Protein AF-A0A519Z9N2-F1 (afdb_monomer_lite)

pLDDT: mean 87.58, std 9.57, range [45.88, 95.31]

Secondary structure (DSSP, 8-state):
-GGGT---EEE-GGG-TT--HHHHHHHHHTT-EEEEEGGGGGTTT-HHHHHHHHHHHHTT---EEE---SSHHHHHHHHHHTT-HHHHHHHHSSSPPS-TT--

Radius of gyration: 13.43 Å; chains: 1; bounding box: 38×31×32 Å

Structure (mmCIF, N/CA/C/O backbone):
data_AF-A0A519Z9N2-F1
#
_entry.id   AF-A0A519Z9N2-F1
#
loop_
_atom_site.group_PDB
_atom_site.id
_atom_site.type_symbol
_atom_site.label_atom_id
_atom_site.label_alt_id
_atom_site.label_comp_id
_atom_site.label_asym_id
_atom_site.label_entity_id
_atom_site.label_seq_id
_atom_site.pdbx_PDB_ins_code
_atom_site.Cartn_x
_atom_site.Cartn_y
_atom_site.Cartn_z
_atom_site.occupancy
_atom_site.B_iso_or_equiv
_atom_site.auth_seq_id
_atom_site.auth_comp_id
_atom_site.auth_asym_id
_atom_site.auth_atom_id
_atom_site.pdbx_PDB_model_num
ATOM 1 N N . MET A 1 1 ? -22.320 -0.947 7.531 1.00 47.50 1 MET A N 1
ATOM 2 C CA . MET A 1 1 ? -21.332 -1.825 6.836 1.00 47.50 1 MET A CA 1
ATOM 3 C C . MET A 1 1 ? -20.789 -2.888 7.788 1.00 47.50 1 MET A C 1
ATOM 5 O O . MET A 1 1 ? -20.741 -4.044 7.397 1.00 47.50 1 MET A O 1
ATOM 9 N N . ILE A 1 2 ? -20.502 -2.526 9.047 1.00 55.00 2 ILE A N 1
ATOM 10 C CA . ILE A 1 2 ? -20.226 -3.480 10.139 1.00 55.00 2 ILE A CA 1
ATOM 11 C C . ILE A 1 2 ? -21.483 -4.294 10.530 1.00 55.00 2 ILE A C 1
ATOM 13 O O . ILE A 1 2 ? -21.357 -5.433 10.964 1.00 55.00 2 ILE A O 1
ATOM 17 N N . ASP A 1 3 ? -22.694 -3.773 10.292 1.00 61.44 3 ASP A N 1
ATOM 18 C CA . ASP A 1 3 ? -23.965 -4.398 10.722 1.00 61.44 3 ASP A CA 1
ATOM 19 C C . ASP A 1 3 ? -24.271 -5.775 10.110 1.00 61.44 3 ASP A C 1
ATOM 21 O O . ASP A 1 3 ? -25.080 -6.521 10.649 1.00 61.44 3 ASP A O 1
ATOM 25 N N . TYR A 1 4 ? -23.614 -6.132 9.003 1.00 75.81 4 TYR A N 1
ATOM 26 C CA . TYR A 1 4 ? -23.752 -7.448 8.365 1.00 75.81 4 TYR A CA 1
ATOM 27 C C . TYR A 1 4 ? -22.588 -8.402 8.697 1.00 75.81 4 TYR A C 1
ATOM 29 O O . TYR A 1 4 ? -22.511 -9.491 8.137 1.00 75.81 4 TYR A O 1
ATOM 37 N N . GLY A 1 5 ? -21.654 -7.999 9.569 1.00 82.56 5 GLY A N 1
ATOM 38 C CA . GLY A 1 5 ? -20.483 -8.801 9.948 1.00 82.56 5 GLY A CA 1
ATOM 39 C C . GLY A 1 5 ? -19.370 -8.865 8.894 1.00 82.56 5 GLY A C 1
ATOM 40 O O . GLY A 1 5 ? -18.381 -9.569 9.091 1.00 82.56 5 GLY A O 1
ATOM 41 N N . TYR A 1 6 ? -19.492 -8.131 7.783 1.00 82.50 6 TYR A N 1
ATOM 42 C CA . TYR A 1 6 ? -18.445 -8.057 6.765 1.00 82.50 6 TYR A CA 1
ATOM 43 C C . TYR A 1 6 ? -17.353 -7.066 7.160 1.00 82.50 6 TYR A C 1
ATOM 45 O O . TYR A 1 6 ? -17.630 -5.950 7.602 1.00 82.50 6 TYR A O 1
ATOM 53 N N . LYS A 1 7 ? -16.099 -7.459 6.922 1.00 86.06 7 LYS A N 1
ATOM 54 C CA . LYS A 1 7 ? -14.933 -6.595 7.094 1.00 86.06 7 LYS A CA 1
ATOM 55 C C . LYS A 1 7 ? -14.420 -6.139 5.723 1.00 86.06 7 LYS A C 1
ATOM 57 O O . LYS A 1 7 ? -13.921 -6.984 4.978 1.00 86.06 7 LYS A O 1
ATOM 62 N N . PRO A 1 8 ? -14.550 -4.851 5.361 1.00 90.88 8 PRO A N 1
ATOM 63 C CA . PRO A 1 8 ? -14.096 -4.376 4.062 1.00 90.88 8 PRO A CA 1
ATOM 64 C C . PRO A 1 8 ? -12.570 -4.421 3.952 1.00 90.88 8 PRO A C 1
ATOM 66 O O . PRO A 1 8 ? -11.847 -4.276 4.942 1.00 90.88 8 PRO A O 1
ATOM 69 N N . ILE A 1 9 ? -12.098 -4.608 2.720 1.00 92.00 9 ILE A N 1
ATOM 70 C CA . ILE A 1 9 ? -10.692 -4.477 2.350 1.00 92.00 9 ILE A CA 1
ATOM 71 C C . ILE A 1 9 ? -10.608 -3.349 1.325 1.00 92.00 9 ILE A C 1
ATOM 73 O O . ILE A 1 9 ? -11.217 -3.440 0.259 1.00 92.00 9 ILE A O 1
ATOM 77 N N . LEU A 1 10 ? -9.877 -2.285 1.646 1.00 93.50 10 LEU A N 1
ATOM 78 C CA . LEU A 1 10 ? -9.586 -1.229 0.688 1.00 93.50 10 LEU A CA 1
ATOM 79 C C . LEU A 1 10 ? -8.466 -1.705 -0.234 1.00 93.50 10 LEU A C 1
ATOM 81 O O . LEU A 1 10 ? -7.332 -1.911 0.206 1.00 93.50 10 LEU A O 1
ATOM 85 N N . ALA A 1 11 ? -8.808 -1.888 -1.507 1.00 92.69 11 ALA A N 1
ATOM 86 C CA . ALA A 1 11 ? -7.848 -2.239 -2.539 1.00 92.69 11 ALA A CA 1
ATOM 87 C C . ALA A 1 11 ? -6.939 -1.047 -2.851 1.00 92.69 11 ALA A C 1
ATOM 89 O O . ALA A 1 11 ? -7.421 0.085 -2.989 1.00 92.69 11 ALA A O 1
ATOM 90 N N . HIS A 1 12 ? -5.642 -1.340 -2.958 1.00 91.94 12 HIS A N 1
ATOM 91 C CA . HIS A 1 12 ? -4.561 -0.449 -3.378 1.00 91.94 12 HIS A CA 1
ATOM 92 C C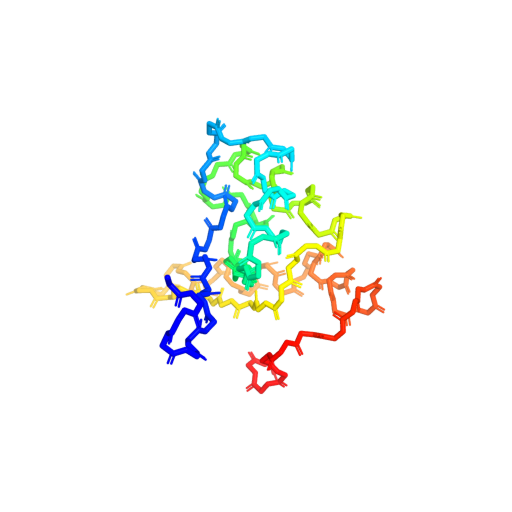 . HIS A 1 12 ? -4.721 1.004 -2.868 1.00 91.94 12 HIS A C 1
ATOM 94 O O . HIS A 1 12 ? -4.859 1.933 -3.679 1.00 91.94 12 HIS A O 1
ATOM 100 N N . PRO A 1 13 ? -4.761 1.227 -1.532 1.00 92.62 13 PRO A N 1
ATOM 101 C CA . PRO A 1 13 ? -4.944 2.557 -0.950 1.00 92.62 13 PRO A CA 1
ATOM 102 C C . PRO A 1 13 ? -3.873 3.558 -1.401 1.00 92.62 13 PRO A C 1
ATOM 104 O O . PRO A 1 13 ? -4.142 4.752 -1.523 1.00 92.62 13 PRO A O 1
ATOM 107 N N . GLU A 1 14 ? -2.681 3.067 -1.727 1.00 92.94 14 GLU A N 1
ATOM 108 C CA . GLU A 1 14 ? -1.546 3.848 -2.200 1.00 92.94 14 GLU A CA 1
ATOM 109 C C . GLU A 1 14 ? -1.768 4.526 -3.556 1.00 92.94 14 GLU A C 1
ATOM 111 O O . GLU A 1 14 ? -1.007 5.413 -3.938 1.00 92.94 14 GLU A O 1
ATOM 116 N N . ARG A 1 15 ? -2.793 4.130 -4.318 1.00 91.31 15 ARG A N 1
ATOM 117 C CA . ARG A 1 15 ? -3.141 4.794 -5.585 1.00 91.31 15 ARG A CA 1
ATOM 118 C C . ARG A 1 15 ? -3.982 6.051 -5.389 1.00 91.31 15 ARG A C 1
ATOM 120 O O . ARG A 1 15 ? -4.103 6.850 -6.317 1.00 91.31 15 ARG A O 1
ATOM 127 N N . TYR A 1 16 ? -4.550 6.261 -4.205 1.00 92.50 16 TYR A N 1
ATOM 128 C CA . TYR A 1 16 ? -5.341 7.449 -3.907 1.00 92.50 16 TYR A CA 1
ATOM 129 C C . TYR A 1 16 ? -4.428 8.593 -3.470 1.00 92.50 16 TYR A C 1
ATOM 131 O O . TYR A 1 16 ? -4.354 8.941 -2.297 1.00 92.50 16 TYR A O 1
ATOM 139 N N . THR A 1 17 ? -3.746 9.216 -4.432 1.00 90.75 17 THR A N 1
ATOM 140 C CA . THR A 1 17 ? -2.762 10.284 -4.172 1.00 90.75 17 THR A CA 1
ATOM 141 C C . THR A 1 17 ? -3.345 11.553 -3.549 1.00 90.75 17 THR A C 1
ATOM 143 O O . THR A 1 17 ? -2.600 12.435 -3.135 1.00 90.75 17 THR A O 1
ATOM 146 N N . TYR A 1 18 ? -4.672 11.667 -3.518 1.00 91.88 18 TYR A N 1
ATOM 147 C CA . TYR A 1 18 ? -5.404 12.744 -2.857 1.00 91.88 18 TYR A CA 1
ATOM 148 C C . TYR A 1 18 ? -5.713 12.449 -1.382 1.00 91.88 18 TYR A C 1
ATOM 150 O O . TYR A 1 18 ? -6.234 13.331 -0.702 1.00 91.88 18 TYR A O 1
ATOM 158 N N . MET A 1 19 ? -5.464 11.225 -0.901 1.00 91.44 19 MET A N 1
ATOM 159 C CA . MET A 1 19 ? -5.661 10.864 0.499 1.00 91.44 19 MET A CA 1
ATOM 160 C C . MET A 1 19 ? -4.382 11.048 1.310 1.00 91.44 19 MET A C 1
ATOM 162 O O . MET A 1 19 ? -3.274 10.811 0.830 1.00 91.44 19 MET A O 1
ATOM 166 N N . HIS A 1 20 ? -4.558 11.461 2.559 1.00 92.06 20 HIS A N 1
ATOM 167 C CA . HIS A 1 20 ? -3.481 11.659 3.523 1.00 92.06 20 HIS A CA 1
ATOM 168 C C . HIS A 1 20 ? -3.560 10.635 4.656 1.00 92.06 20 HIS A C 1
ATOM 170 O O . HIS A 1 20 ? -4.620 10.059 4.915 1.00 92.06 20 HIS A O 1
ATOM 176 N N . LEU A 1 21 ? -2.450 10.458 5.378 1.00 92.06 21 LEU A N 1
ATOM 177 C CA . LEU A 1 21 ? -2.313 9.496 6.474 1.00 92.06 21 LEU A CA 1
ATOM 178 C C . LEU A 1 21 ? -3.481 9.521 7.479 1.00 92.06 21 LEU A C 1
ATOM 180 O O . LEU A 1 21 ? -3.967 8.470 7.887 1.00 92.06 21 LEU A O 1
ATOM 184 N N . GLU A 1 22 ? -3.995 10.701 7.825 1.00 93.56 22 GLU A N 1
ATOM 185 C CA . GLU A 1 22 ? -5.123 10.845 8.758 1.00 93.56 22 GLU A CA 1
ATOM 186 C C . GLU A 1 22 ? -6.433 10.232 8.231 1.00 93.56 22 GLU A C 1
ATOM 188 O O . GLU A 1 22 ? -7.200 9.644 8.992 1.00 93.56 22 GLU A O 1
ATOM 193 N N . GLN A 1 23 ? -6.678 10.291 6.920 1.00 94.00 23 GLN A N 1
ATOM 194 C CA . GLN A 1 23 ? -7.850 9.654 6.309 1.00 94.00 23 GLN A CA 1
ATOM 195 C C . GLN A 1 23 ? -7.699 8.132 6.285 1.00 94.00 23 GLN A C 1
ATOM 197 O O . GLN A 1 23 ? -8.667 7.409 6.525 1.00 94.00 23 GLN A O 1
ATOM 202 N N . PHE A 1 24 ? -6.483 7.635 6.056 1.00 94.38 24 PHE A N 1
ATOM 203 C CA . PHE A 1 24 ? -6.189 6.208 6.160 1.00 94.38 24 PHE A CA 1
ATOM 204 C C . PHE A 1 24 ? -6.363 5.699 7.597 1.00 94.38 24 PHE A C 1
ATOM 206 O O . PHE A 1 24 ? -6.953 4.639 7.801 1.00 94.38 24 PHE A O 1
ATOM 213 N N . LYS A 1 25 ? -5.943 6.467 8.608 1.00 93.94 25 LYS A N 1
ATOM 214 C CA . LYS A 1 25 ? -6.186 6.124 10.020 1.00 93.94 25 LYS A CA 1
ATOM 215 C C . LYS A 1 25 ? -7.677 6.021 10.320 1.00 93.94 25 LYS A C 1
ATOM 217 O O . LYS A 1 25 ? -8.107 4.995 10.835 1.00 93.94 25 LYS A O 1
ATOM 222 N N . LEU A 1 26 ? -8.475 6.996 9.880 1.00 93.94 26 LEU A N 1
ATOM 223 C CA . LEU A 1 26 ? -9.929 6.974 10.063 1.00 93.94 26 LEU A CA 1
ATOM 224 C C . LEU A 1 26 ? -10.587 5.729 9.442 1.00 93.94 26 LEU A C 1
ATOM 226 O O . LEU A 1 26 ? -11.435 5.092 10.062 1.00 93.94 26 LEU A O 1
ATOM 230 N N . LEU A 1 27 ? -10.185 5.353 8.225 1.00 91.69 27 LEU A N 1
ATOM 231 C CA . LEU A 1 27 ? -10.703 4.152 7.561 1.00 91.69 27 LEU A CA 1
ATOM 232 C C . LEU A 1 27 ? -10.332 2.872 8.317 1.00 91.69 27 LEU A C 1
ATOM 234 O O . LEU A 1 27 ? -11.134 1.936 8.383 1.00 91.69 27 LEU A O 1
ATOM 238 N N . ARG A 1 28 ? -9.133 2.834 8.901 1.00 90.69 28 ARG A N 1
ATOM 239 C CA . ARG A 1 28 ? -8.688 1.709 9.721 1.00 90.69 28 ARG A CA 1
ATOM 240 C C . ARG A 1 28 ? -9.453 1.630 11.040 1.00 90.69 28 ARG A C 1
ATOM 242 O O . ARG A 1 28 ? -9.852 0.534 11.428 1.00 90.69 28 ARG A O 1
ATOM 249 N N . ASP A 1 29 ? -9.731 2.770 11.665 1.00 91.25 29 ASP A N 1
ATOM 250 C CA . ASP A 1 29 ? -10.546 2.867 12.883 1.00 91.25 29 ASP A CA 1
ATOM 251 C C . ASP A 1 29 ? -11.989 2.402 12.643 1.00 91.25 29 ASP A C 1
ATOM 253 O O . ASP A 1 29 ? -12.617 1.810 13.520 1.00 91.25 29 ASP A O 1
ATOM 257 N N . TRP A 1 30 ? -12.505 2.569 11.422 1.00 89.69 30 TRP A N 1
ATOM 258 C CA . TRP A 1 30 ? -13.785 1.988 10.993 1.00 89.69 30 TRP A CA 1
ATOM 259 C C . TRP A 1 30 ? -13.722 0.481 10.702 1.00 89.69 30 TRP A C 1
ATOM 261 O O . TRP A 1 30 ? -14.712 -0.115 10.275 1.00 89.69 30 TRP A O 1
ATOM 271 N N . GLY A 1 31 ? -12.575 -0.157 10.933 1.00 88.50 31 GLY A N 1
ATOM 272 C CA . GLY A 1 31 ? -12.382 -1.592 10.771 1.00 88.50 31 GLY A CA 1
ATOM 273 C C . GLY A 1 31 ? -12.062 -2.027 9.341 1.00 88.50 31 GLY A C 1
ATOM 274 O O . GLY A 1 31 ? -12.170 -3.218 9.047 1.00 88.50 31 GLY A O 1
ATOM 275 N N . CYS A 1 32 ? -11.663 -1.116 8.451 1.00 92.00 32 CYS A N 1
ATOM 276 C CA . CYS A 1 32 ? -11.219 -1.474 7.105 1.00 92.00 32 CYS A CA 1
ATOM 277 C C . CYS A 1 32 ? -9.794 -2.047 7.137 1.00 92.00 32 CYS A C 1
ATOM 279 O O . CYS A 1 32 ? -8.909 -1.478 7.774 1.00 92.00 32 CYS A O 1
ATOM 281 N N . ASN A 1 33 ? -9.567 -3.172 6.456 1.00 93.56 33 ASN A N 1
ATOM 282 C CA . ASN A 1 33 ? -8.211 -3.672 6.214 1.00 93.56 33 ASN A CA 1
ATOM 283 C C . ASN A 1 33 ? -7.654 -3.074 4.920 1.00 93.56 33 ASN A C 1
ATOM 285 O O . ASN A 1 33 ? -8.424 -2.786 4.003 1.00 93.56 33 ASN A O 1
ATOM 289 N N . PHE A 1 34 ? -6.335 -2.990 4.784 1.00 94.94 34 PHE A N 1
ATOM 290 C CA . PHE A 1 34 ? -5.707 -2.461 3.569 1.00 94.94 34 PHE A CA 1
ATOM 291 C C . PHE A 1 34 ? -4.953 -3.521 2.781 1.00 94.94 34 PHE A C 1
ATOM 293 O O . PHE A 1 34 ? -4.210 -4.326 3.344 1.00 94.94 34 PHE A O 1
ATOM 300 N N . GLN A 1 35 ? -5.129 -3.489 1.462 1.00 94.69 35 GLN A N 1
ATOM 301 C CA . GLN A 1 35 ? -4.412 -4.343 0.529 1.00 94.69 35 GLN A CA 1
ATOM 302 C C . GLN A 1 35 ? -3.496 -3.500 -0.354 1.00 94.69 35 GLN A C 1
ATOM 304 O O . GLN A 1 35 ? -3.974 -2.796 -1.236 1.00 94.69 35 GLN A O 1
ATOM 309 N N . LEU A 1 36 ? -2.186 -3.607 -0.145 1.00 93.56 36 LEU A N 1
ATOM 310 C CA . LEU A 1 36 ? -1.169 -2.955 -0.966 1.00 93.56 36 LEU A CA 1
ATOM 311 C C . LEU A 1 36 ? -1.019 -3.684 -2.302 1.00 93.56 36 LEU A C 1
ATOM 313 O O . LEU A 1 36 ? -1.012 -4.921 -2.337 1.00 93.56 36 LEU A O 1
ATOM 317 N N . ASN A 1 37 ? -0.849 -2.953 -3.400 1.00 92.75 37 ASN A N 1
ATOM 318 C CA . ASN A 1 37 ? -0.319 -3.548 -4.616 1.00 92.75 37 ASN A CA 1
ATOM 319 C C . ASN A 1 37 ? 1.219 -3.552 -4.585 1.00 92.75 37 ASN A C 1
ATOM 321 O O . ASN A 1 37 ? 1.861 -2.503 -4.556 1.00 92.75 37 ASN A O 1
ATOM 325 N N . THR A 1 38 ? 1.813 -4.741 -4.650 1.00 90.38 38 THR A N 1
ATOM 326 C CA . THR A 1 38 ? 3.262 -4.952 -4.574 1.00 90.38 38 THR A CA 1
ATOM 327 C C . THR A 1 38 ? 4.026 -4.176 -5.653 1.00 90.38 38 THR A C 1
ATOM 329 O O . THR A 1 38 ? 5.070 -3.596 -5.364 1.00 90.38 38 THR A O 1
ATOM 332 N N . ILE A 1 39 ? 3.488 -4.059 -6.874 1.00 90.88 39 ILE A N 1
ATOM 333 C CA . ILE A 1 39 ? 4.150 -3.305 -7.955 1.00 90.88 39 ILE A CA 1
ATOM 334 C C . ILE A 1 39 ? 4.078 -1.780 -7.770 1.00 90.88 39 ILE A C 1
ATOM 336 O O . ILE A 1 39 ? 4.771 -1.045 -8.468 1.00 90.88 39 ILE A O 1
ATOM 340 N N . SER A 1 40 ? 3.300 -1.264 -6.815 1.00 91.00 40 SER A N 1
ATOM 341 C CA . SER A 1 40 ? 3.340 0.163 -6.469 1.00 91.00 40 SER A CA 1
ATOM 342 C C . SER A 1 40 ? 4.690 0.565 -5.852 1.00 91.00 40 SER A C 1
ATOM 344 O O . SER A 1 40 ? 5.129 1.701 -6.037 1.00 91.00 40 SER A O 1
ATOM 346 N N . LEU A 1 41 ? 5.408 -0.372 -5.215 1.00 91.06 41 LEU A N 1
ATOM 347 C CA . LEU A 1 41 ? 6.730 -0.138 -4.608 1.00 91.06 41 LEU A CA 1
ATOM 348 C C . LEU A 1 41 ? 7.839 0.127 -5.636 1.00 91.06 41 LEU A C 1
ATOM 350 O O . LEU A 1 41 ? 8.803 0.845 -5.353 1.00 91.06 41 LEU A O 1
ATOM 354 N N . THR A 1 42 ? 7.694 -0.386 -6.859 1.00 89.12 42 THR A N 1
ATOM 355 C CA . THR A 1 42 ? 8.647 -0.111 -7.948 1.00 89.12 42 THR A CA 1
ATOM 356 C C . THR A 1 42 ? 8.422 1.258 -8.587 1.00 89.12 42 THR A C 1
ATOM 358 O O . THR A 1 42 ? 9.245 1.713 -9.377 1.00 89.12 42 THR A O 1
ATOM 361 N N . GLY A 1 43 ? 7.336 1.955 -8.232 1.00 87.31 43 GLY A N 1
ATOM 362 C CA . GLY A 1 43 ? 6.957 3.228 -8.843 1.00 87.31 43 GLY A CA 1
ATOM 363 C C . GLY A 1 43 ? 6.219 3.079 -10.172 1.00 87.31 43 GLY A C 1
ATOM 364 O O . GLY A 1 43 ? 6.058 4.073 -10.879 1.00 87.31 43 GLY A O 1
ATOM 365 N N . TYR A 1 44 ? 5.725 1.879 -10.499 1.00 87.75 44 TYR A N 1
ATOM 366 C CA . TYR A 1 44 ? 4.977 1.608 -11.732 1.00 87.75 44 TYR A CA 1
ATOM 367 C C . TYR A 1 44 ? 3.766 2.542 -11.918 1.00 87.75 44 TYR A C 1
AT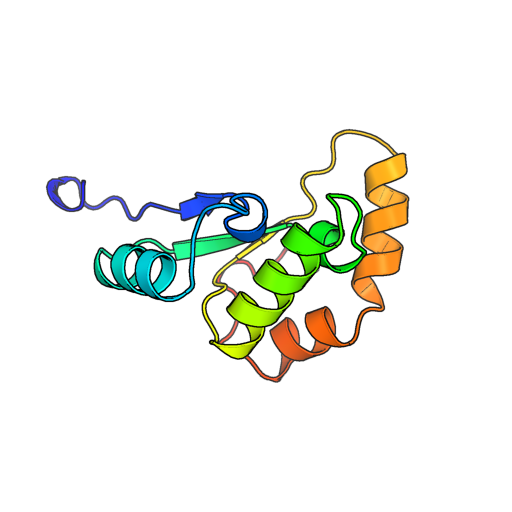OM 369 O O . TYR A 1 44 ? 3.498 3.004 -13.024 1.00 87.75 44 TYR A O 1
ATOM 377 N N . TYR A 1 45 ? 3.071 2.881 -10.825 1.00 85.50 45 TYR A N 1
ATOM 378 C CA . TYR A 1 45 ? 1.928 3.808 -10.815 1.00 85.50 45 TYR A CA 1
ATOM 379 C C . TYR A 1 45 ? 2.311 5.272 -10.532 1.00 85.50 45 TYR A C 1
ATOM 381 O O . TYR A 1 45 ? 1.443 6.114 -10.308 1.00 85.50 45 TYR A O 1
ATOM 389 N N . GLY A 1 46 ? 3.606 5.592 -10.550 1.00 90.75 46 GLY A N 1
ATOM 390 C CA . GLY A 1 46 ? 4.140 6.927 -10.299 1.00 90.75 46 GLY A CA 1
ATOM 391 C C . GLY A 1 46 ? 4.743 7.107 -8.904 1.00 90.75 46 GLY A C 1
ATOM 392 O O . GLY A 1 46 ? 4.491 6.350 -7.965 1.00 90.75 46 GLY A O 1
ATOM 393 N N . SER A 1 47 ? 5.553 8.159 -8.765 1.00 91.50 47 SER A N 1
ATOM 394 C CA . SER A 1 47 ? 6.325 8.442 -7.547 1.00 91.50 47 SER A CA 1
ATOM 395 C C . SER A 1 47 ? 5.459 8.798 -6.338 1.00 91.50 47 SER A C 1
ATOM 397 O O . SER A 1 47 ? 5.824 8.472 -5.213 1.00 91.50 47 SER A O 1
ATOM 399 N N . ALA A 1 48 ? 4.305 9.434 -6.555 1.00 91.31 48 ALA A N 1
ATOM 400 C CA . ALA A 1 48 ? 3.358 9.740 -5.485 1.00 91.31 48 ALA A CA 1
ATOM 401 C C . ALA A 1 48 ? 2.759 8.463 -4.880 1.00 91.31 48 ALA A C 1
ATOM 403 O O . ALA A 1 48 ? 2.691 8.340 -3.661 1.00 91.31 48 ALA A O 1
ATOM 404 N N . SER A 1 49 ? 2.398 7.492 -5.726 1.00 92.62 49 SER A N 1
ATOM 405 C CA . SER A 1 49 ? 1.848 6.217 -5.265 1.00 92.62 49 SER A CA 1
ATOM 406 C C . SER A 1 49 ? 2.884 5.398 -4.498 1.00 92.62 49 SER A C 1
ATOM 408 O O . SER A 1 49 ? 2.585 4.883 -3.425 1.00 92.62 49 SER A O 1
ATOM 410 N N . LYS A 1 50 ? 4.134 5.375 -4.981 1.00 94.25 50 LYS A N 1
ATOM 411 C CA . LYS A 1 50 ? 5.252 4.760 -4.256 1.00 94.25 50 LYS A CA 1
ATOM 412 C C . LYS A 1 50 ? 5.437 5.360 -2.859 1.00 94.25 50 LYS A C 1
ATOM 414 O O . LYS A 1 50 ? 5.520 4.616 -1.894 1.00 94.25 50 LYS A O 1
ATOM 419 N N . LYS A 1 51 ? 5.445 6.691 -2.737 1.00 94.19 51 LYS A N 1
ATOM 420 C CA . LYS A 1 51 ? 5.602 7.357 -1.432 1.00 94.19 51 LYS A CA 1
ATOM 421 C C . LYS A 1 51 ? 4.493 7.000 -0.447 1.00 94.19 51 LYS A C 1
ATOM 423 O O . LYS A 1 51 ? 4.778 6.786 0.722 1.00 94.19 51 LYS A O 1
ATOM 428 N N . ILE A 1 52 ? 3.244 6.924 -0.911 1.00 95.00 52 ILE A N 1
ATOM 429 C CA . ILE A 1 52 ? 2.125 6.529 -0.044 1.00 95.00 52 ILE A CA 1
ATOM 430 C C . ILE A 1 52 ? 2.241 5.049 0.332 1.00 95.00 52 ILE A C 1
ATOM 432 O O . ILE A 1 52 ? 1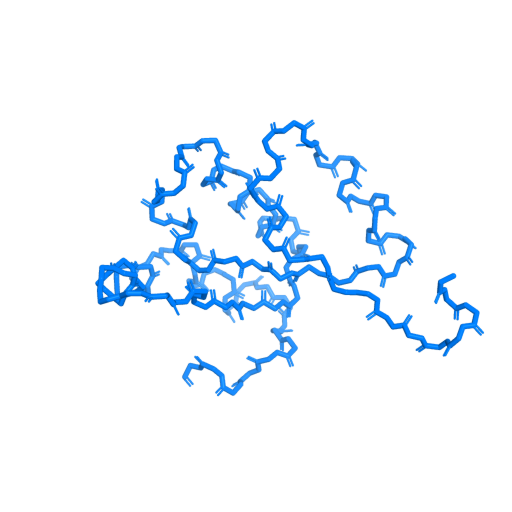.976 4.694 1.473 1.00 95.00 52 ILE A O 1
ATOM 436 N N . ALA A 1 53 ? 2.669 4.181 -0.590 1.00 94.44 53 ALA A N 1
ATOM 437 C CA . ALA A 1 53 ? 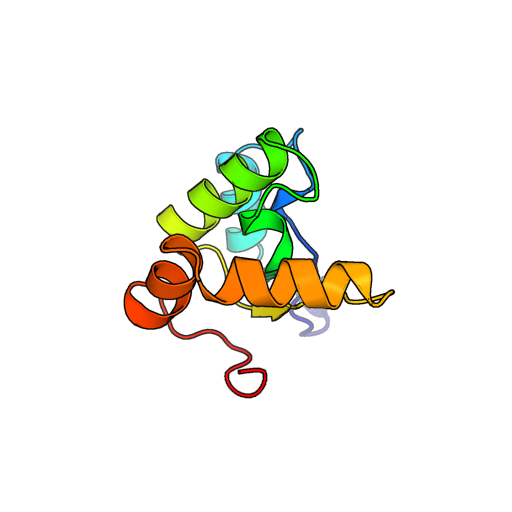2.922 2.774 -0.282 1.00 94.44 53 ALA A CA 1
ATOM 438 C C . ALA A 1 53 ? 3.949 2.625 0.851 1.00 94.44 53 ALA A C 1
ATOM 440 O O . ALA A 1 53 ? 3.693 1.915 1.820 1.00 94.44 53 ALA A O 1
ATOM 441 N N . GLU A 1 54 ? 5.072 3.334 0.743 1.00 94.75 54 GLU A N 1
ATOM 442 C CA . GLU A 1 54 ? 6.128 3.381 1.758 1.00 94.75 54 GLU A CA 1
ATOM 443 C C . GLU A 1 54 ? 5.598 3.936 3.093 1.00 94.75 54 GLU A C 1
ATOM 445 O O . GLU A 1 54 ? 5.762 3.296 4.129 1.00 94.75 54 GLU A O 1
ATOM 450 N N . GLU A 1 55 ? 4.859 5.051 3.068 1.00 95.31 55 GLU A N 1
ATOM 451 C CA . GLU A 1 55 ? 4.256 5.662 4.263 1.00 95.31 55 GLU A CA 1
ATOM 452 C C . GLU A 1 55 ? 3.273 4.715 4.975 1.00 95.31 55 GLU A C 1
ATOM 454 O O . GLU A 1 55 ? 3.265 4.622 6.206 1.00 95.31 55 GLU A O 1
ATOM 459 N N . LEU A 1 56 ? 2.451 3.975 4.227 1.00 94.50 56 LEU A N 1
ATOM 460 C CA . LEU A 1 56 ? 1.517 3.003 4.797 1.00 94.50 56 LEU A CA 1
ATOM 461 C C . LEU A 1 56 ? 2.237 1.796 5.412 1.00 94.50 56 LEU A C 1
ATOM 463 O O . LEU A 1 56 ? 1.774 1.277 6.432 1.00 94.50 56 LEU A O 1
ATOM 467 N N . ILE A 1 57 ? 3.353 1.354 4.824 1.00 94.75 57 ILE A N 1
ATOM 468 C CA . ILE A 1 57 ? 4.202 0.293 5.390 1.00 94.75 57 ILE A CA 1
ATOM 469 C C . ILE A 1 57 ? 4.860 0.784 6.683 1.00 94.75 57 ILE A C 1
ATOM 471 O O . ILE A 1 57 ? 4.798 0.087 7.695 1.00 94.75 57 ILE A O 1
ATOM 475 N N . ASP A 1 58 ? 5.408 1.999 6.684 1.00 94.88 58 ASP A N 1
ATOM 476 C CA . ASP A 1 58 ? 6.057 2.610 7.851 1.00 94.88 58 ASP A CA 1
ATOM 477 C C . ASP A 1 58 ? 5.112 2.770 9.046 1.00 94.88 58 ASP A C 1
ATOM 479 O O . ASP A 1 58 ? 5.533 2.676 10.196 1.00 94.88 58 ASP A O 1
ATOM 483 N N . ASN A 1 59 ? 3.822 2.976 8.780 1.00 94.31 59 ASN A N 1
ATOM 484 C CA . ASN A 1 59 ? 2.782 3.070 9.804 1.00 94.31 59 ASN A CA 1
ATOM 485 C C . ASN A 1 59 ? 2.105 1.715 10.105 1.00 94.31 59 ASN A C 1
ATOM 487 O O . ASN A 1 59 ? 1.067 1.676 10.774 1.00 94.31 59 ASN A O 1
ATOM 491 N N . HIS A 1 60 ? 2.651 0.602 9.602 1.00 93.69 60 HIS A N 1
ATOM 492 C CA . HIS A 1 60 ? 2.125 -0.758 9.768 1.00 93.69 60 HIS A CA 1
ATOM 493 C C . HIS A 1 60 ? 0.641 -0.889 9.387 1.00 93.69 60 HIS A C 1
ATOM 495 O O . HIS A 1 60 ? -0.142 -1.569 10.063 1.00 93.69 60 HIS A O 1
ATOM 501 N N . MET A 1 61 ? 0.219 -0.183 8.335 1.00 94.12 61 MET A N 1
ATOM 502 C CA . MET A 1 61 ? -1.183 -0.080 7.917 1.00 94.12 61 MET A CA 1
ATOM 503 C C . MET A 1 61 ? -1.608 -1.117 6.890 1.00 94.12 61 MET A C 1
ATOM 505 O O . MET A 1 61 ? -2.800 -1.241 6.638 1.00 94.12 61 MET A O 1
ATOM 509 N N . ILE A 1 62 ? -0.671 -1.879 6.334 1.00 94.56 62 ILE A N 1
ATOM 510 C CA . ILE A 1 62 ? -0.946 -2.891 5.317 1.00 94.56 62 ILE A CA 1
ATOM 511 C C . ILE A 1 62 ? -1.281 -4.233 5.969 1.00 94.56 62 ILE A C 1
ATOM 513 O O . ILE A 1 62 ? -0.551 -4.719 6.826 1.00 94.56 62 ILE A O 1
ATOM 517 N N . ASP A 1 63 ? -2.390 -4.837 5.545 1.00 93.00 63 ASP A N 1
ATOM 518 C CA . ASP A 1 63 ? -2.846 -6.148 6.016 1.00 93.00 63 ASP A CA 1
ATOM 519 C C . ASP A 1 63 ? -2.697 -7.239 4.950 1.00 93.00 63 ASP A C 1
ATOM 521 O O . ASP A 1 63 ? -2.593 -8.419 5.281 1.00 93.00 63 ASP A O 1
ATOM 525 N N . PHE A 1 64 ? -2.737 -6.861 3.673 1.00 92.31 64 PHE A N 1
ATOM 526 C CA . PHE A 1 64 ? -2.687 -7.774 2.536 1.00 92.31 64 PHE A CA 1
ATOM 527 C C . PHE A 1 64 ? -1.770 -7.227 1.442 1.00 92.31 64 PHE A C 1
ATOM 529 O O . PHE A 1 64 ? -1.674 -6.015 1.257 1.00 92.31 64 PHE A O 1
ATOM 536 N N . ILE A 1 65 ? -1.177 -8.120 0.654 1.00 91.31 65 ILE A N 1
ATOM 537 C CA . ILE A 1 65 ? -0.475 -7.769 -0.592 1.00 91.31 65 ILE A CA 1
ATOM 538 C C . ILE A 1 65 ? -1.133 -8.429 -1.804 1.00 91.31 65 ILE A C 1
ATOM 540 O O . ILE A 1 65 ? -1.742 -9.491 -1.682 1.00 91.31 65 ILE A O 1
ATOM 544 N N . SER A 1 66 ? -1.018 -7.826 -2.983 1.00 89.06 66 SER A N 1
ATOM 545 C CA . SER A 1 66 ? -1.356 -8.499 -4.240 1.00 89.06 66 SER A CA 1
ATOM 546 C C . SER A 1 66 ? -0.495 -8.001 -5.395 1.00 89.06 66 SER A C 1
ATOM 548 O O . SER A 1 66 ? 0.026 -6.887 -5.359 1.00 89.06 66 SER A O 1
ATOM 550 N N . SER A 1 67 ? -0.374 -8.825 -6.435 1.00 82.69 67 SER A N 1
ATOM 551 C CA . SER A 1 67 ? 0.359 -8.477 -7.651 1.00 82.69 67 SER A CA 1
ATOM 552 C C . SER A 1 67 ? -0.475 -7.662 -8.652 1.00 82.69 67 SER A C 1
ATOM 554 O O . SER A 1 67 ? 0.091 -6.952 -9.483 1.00 82.69 67 SER A O 1
ATOM 556 N N . ASP A 1 68 ? -1.814 -7.755 -8.583 1.00 82.50 68 ASP A N 1
ATOM 557 C CA . ASP A 1 68 ? -2.765 -7.094 -9.499 1.00 82.50 68 ASP A CA 1
ATOM 558 C C . ASP A 1 68 ? -2.392 -7.287 -10.987 1.00 82.50 68 ASP A C 1
ATOM 560 O O . ASP A 1 68 ? -2.396 -6.364 -11.815 1.00 82.50 68 ASP A O 1
ATOM 564 N N . MET A 1 69 ? -1.947 -8.498 -11.322 1.00 83.56 69 MET A N 1
ATOM 565 C CA . MET A 1 69 ? -1.374 -8.809 -12.627 1.00 83.56 69 MET A CA 1
ATOM 566 C C . MET A 1 69 ? -2.455 -8.966 -13.692 1.00 83.56 69 MET A C 1
ATOM 568 O O . MET A 1 69 ? -3.292 -9.857 -13.616 1.00 83.56 69 MET A O 1
ATOM 572 N N . HIS A 1 70 ? -2.363 -8.142 -14.735 1.00 82.12 70 HIS A N 1
ATOM 573 C CA . HIS A 1 70 ? -3.235 -8.221 -15.911 1.00 82.12 70 HIS A CA 1
ATOM 574 C C . HIS A 1 70 ? -2.461 -8.557 -17.200 1.00 82.12 70 HIS A C 1
ATOM 576 O O . HIS A 1 70 ? -3.047 -9.032 -18.170 1.00 82.12 70 HIS A O 1
ATOM 582 N N . HIS A 1 71 ? -1.133 -8.361 -17.208 1.00 86.38 71 HIS A N 1
ATOM 583 C CA . HIS A 1 71 ? -0.250 -8.595 -18.358 1.00 86.38 71 HIS A CA 1
ATOM 584 C C . HIS A 1 71 ? 1.165 -9.009 -17.925 1.00 86.38 71 HIS A C 1
ATOM 586 O O . HIS A 1 71 ? 1.592 -8.710 -16.814 1.00 86.38 71 HIS A O 1
ATOM 592 N N . MET A 1 72 ? 1.951 -9.585 -18.844 1.00 84.69 72 MET A N 1
ATOM 593 C CA . MET A 1 72 ? 3.344 -10.005 -18.588 1.00 84.69 72 MET A CA 1
ATOM 594 C C . MET A 1 72 ? 4.271 -8.873 -18.120 1.00 84.69 72 MET A C 1
ATOM 596 O O . MET A 1 72 ? 5.230 -9.119 -17.399 1.00 84.69 72 MET A O 1
ATOM 600 N N . ARG A 1 73 ? 3.974 -7.613 -18.466 1.00 82.06 73 ARG A N 1
ATOM 601 C CA . ARG A 1 73 ? 4.721 -6.457 -17.940 1.00 82.06 73 ARG A CA 1
ATOM 602 C C . ARG A 1 73 ? 4.561 -6.290 -16.425 1.00 82.06 73 ARG A C 1
ATOM 604 O O . ARG A 1 73 ? 5.503 -5.868 -15.769 1.00 82.06 73 ARG A O 1
ATOM 611 N N . HIS A 1 74 ? 3.401 -6.660 -15.876 1.00 83.06 74 HIS A N 1
ATOM 612 C CA . HIS A 1 74 ? 3.180 -6.658 -14.430 1.00 83.06 74 HIS A CA 1
ATOM 613 C C . HIS A 1 74 ? 4.002 -7.760 -13.752 1.00 83.06 74 HIS A C 1
ATOM 615 O O . HIS A 1 74 ? 4.452 -7.553 -12.636 1.00 83.06 74 HIS A O 1
ATOM 621 N N . ALA A 1 75 ? 4.248 -8.890 -14.432 1.00 82.81 75 ALA A N 1
ATOM 622 C CA . ALA A 1 75 ? 5.104 -9.959 -13.911 1.00 82.81 75 ALA A CA 1
ATOM 623 C C . ALA A 1 75 ? 6.549 -9.477 -13.720 1.00 82.81 75 ALA A C 1
ATOM 625 O O . ALA A 1 75 ? 7.109 -9.638 -12.644 1.00 82.81 75 ALA A O 1
ATOM 626 N N . ALA A 1 76 ? 7.113 -8.807 -14.730 1.00 84.62 76 ALA A N 1
ATOM 627 C CA . ALA A 1 76 ? 8.458 -8.239 -14.634 1.00 84.62 76 ALA A CA 1
ATOM 628 C C . ALA A 1 76 ? 8.555 -7.186 -13.515 1.00 84.62 76 ALA A C 1
ATOM 630 O O . ALA A 1 76 ? 9.455 -7.238 -12.684 1.00 84.62 76 ALA A O 1
ATOM 631 N N . ALA A 1 77 ? 7.575 -6.278 -13.431 1.00 84.88 77 ALA A N 1
ATOM 632 C CA . ALA A 1 77 ? 7.522 -5.296 -12.348 1.00 84.88 77 ALA A CA 1
ATOM 633 C C . ALA A 1 77 ? 7.347 -5.947 -10.964 1.00 84.88 77 ALA A C 1
ATOM 635 O O . ALA A 1 77 ? 7.813 -5.402 -9.967 1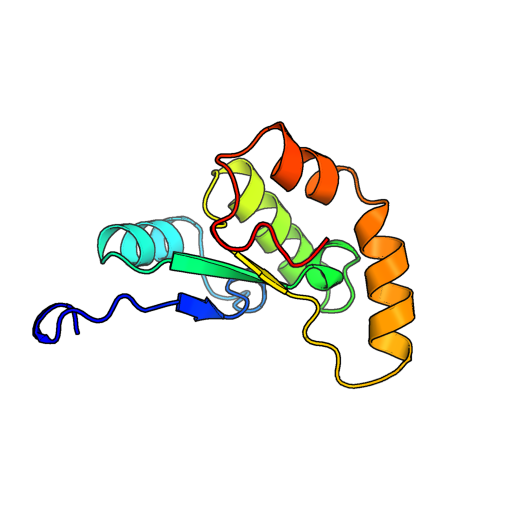.00 84.88 77 ALA A O 1
ATOM 636 N N . PHE A 1 78 ? 6.673 -7.096 -10.884 1.00 86.81 78 PHE A N 1
ATOM 637 C CA . PHE A 1 78 ? 6.523 -7.855 -9.646 1.00 86.81 78 PHE A CA 1
ATOM 638 C C . PHE A 1 78 ? 7.844 -8.505 -9.227 1.00 86.81 78 PHE A C 1
ATOM 640 O O . PHE A 1 78 ? 8.216 -8.396 -8.065 1.00 86.81 78 PHE A O 1
ATOM 647 N N . GLU A 1 79 ? 8.602 -9.088 -10.159 1.00 87.25 79 GLU A N 1
ATOM 648 C CA . GLU A 1 79 ? 9.954 -9.597 -9.880 1.00 87.25 79 GLU A CA 1
ATOM 649 C C . GLU A 1 79 ? 10.901 -8.510 -9.360 1.00 87.25 79 GLU A C 1
ATOM 651 O O . GLU A 1 79 ? 11.732 -8.773 -8.488 1.00 87.25 79 GLU A O 1
ATOM 656 N N . ASP A 1 80 ? 10.773 -7.284 -9.865 1.00 88.38 80 ASP A N 1
ATOM 657 C CA . ASP A 1 80 ? 11.532 -6.144 -9.352 1.00 88.38 80 ASP A CA 1
ATOM 658 C C . ASP A 1 80 ? 11.051 -5.724 -7.960 1.00 88.38 80 ASP A C 1
ATOM 660 O O . ASP A 1 80 ? 11.866 -5.426 -7.087 1.00 88.38 80 ASP A O 1
ATOM 664 N N . ALA A 1 81 ? 9.738 -5.755 -7.720 1.00 88.06 81 ALA A N 1
ATOM 665 C CA . ALA A 1 81 ? 9.158 -5.451 -6.416 1.00 88.06 81 ALA A CA 1
ATOM 666 C C . ALA A 1 81 ? 9.620 -6.431 -5.327 1.00 88.06 81 ALA A C 1
ATOM 668 O O . ALA A 1 81 ? 9.842 -6.008 -4.194 1.00 88.06 81 ALA A O 1
ATOM 669 N N . LEU A 1 82 ? 9.825 -7.709 -5.676 1.00 87.00 82 LEU A N 1
ATOM 670 C CA . LEU A 1 82 ? 10.338 -8.742 -4.766 1.00 87.00 82 LEU A CA 1
ATOM 671 C C . LEU A 1 82 ? 11.732 -8.428 -4.203 1.00 87.00 82 LEU A C 1
ATOM 673 O O . LEU A 1 82 ? 12.107 -8.971 -3.170 1.00 87.00 82 LEU A O 1
ATOM 677 N N . LYS A 1 83 ? 12.493 -7.556 -4.869 1.00 89.56 83 LYS A N 1
ATOM 678 C CA . LYS A 1 83 ? 13.853 -7.159 -4.475 1.00 89.56 83 LYS A CA 1
ATOM 679 C C . LYS A 1 83 ? 13.888 -5.826 -3.724 1.00 89.56 83 LYS A C 1
ATOM 681 O O . LYS A 1 83 ? 14.972 -5.327 -3.448 1.00 89.56 83 LYS A O 1
ATOM 686 N N . MET A 1 84 ? 12.737 -5.196 -3.483 1.00 90.44 84 MET A N 1
ATOM 687 C CA . MET A 1 84 ? 12.682 -3.891 -2.825 1.00 90.44 84 MET A CA 1
ATOM 688 C C . MET A 1 84 ? 12.788 -4.042 -1.307 1.00 90.44 84 MET A C 1
ATOM 690 O O . MET A 1 84 ? 12.010 -4.784 -0.709 1.00 90.44 84 MET A O 1
ATOM 694 N N . ASP A 1 85 ? 13.644 -3.230 -0.684 1.00 91.88 85 ASP A N 1
ATOM 695 C CA . ASP A 1 85 ? 13.829 -3.174 0.776 1.00 91.88 85 ASP A CA 1
ATOM 696 C C . ASP A 1 85 ? 12.504 -2.964 1.530 1.00 91.88 85 ASP A C 1
ATOM 698 O O . ASP A 1 85 ? 12.277 -3.518 2.600 1.00 91.88 85 ASP A O 1
ATOM 702 N N . TYR A 1 86 ? 11.574 -2.194 0.956 1.00 91.81 86 TYR A N 1
ATOM 703 C CA . TYR A 1 86 ? 10.260 -1.970 1.565 1.00 91.81 86 TYR A CA 1
ATOM 704 C C . TYR A 1 86 ? 9.364 -3.209 1.575 1.00 91.81 86 TYR A C 1
ATOM 706 O O . TYR A 1 86 ? 8.517 -3.332 2.461 1.00 91.81 86 TYR A O 1
ATOM 714 N N . LEU A 1 87 ? 9.527 -4.126 0.617 1.00 89.62 87 LEU A N 1
ATOM 715 C CA . LEU A 1 87 ? 8.802 -5.391 0.661 1.00 89.62 87 LEU A CA 1
ATOM 716 C C . LEU A 1 87 ? 9.379 -6.301 1.747 1.00 89.62 87 LEU A C 1
ATOM 718 O O . LEU A 1 87 ? 8.613 -6.916 2.484 1.00 89.62 87 LEU A O 1
ATOM 722 N N . GLU A 1 88 ? 10.705 -6.341 1.885 1.00 90.19 88 GLU A N 1
ATOM 723 C CA . GLU A 1 88 ? 11.375 -7.037 2.987 1.00 90.19 88 GLU A CA 1
ATOM 724 C C . GLU A 1 88 ? 10.905 -6.482 4.340 1.00 90.19 88 GLU A C 1
ATOM 726 O O . GLU A 1 88 ? 10.420 -7.231 5.188 1.00 90.19 88 GLU A O 1
ATOM 731 N N . LYS A 1 89 ? 10.903 -5.156 4.498 1.00 91.25 89 LYS A N 1
ATOM 732 C CA . LYS A 1 89 ? 10.375 -4.471 5.684 1.00 91.25 89 LYS A CA 1
ATOM 733 C C . LYS A 1 89 ? 8.917 -4.836 5.976 1.00 91.25 89 LYS A C 1
ATOM 735 O O . LYS A 1 89 ? 8.553 -5.100 7.121 1.00 91.25 89 LYS A O 1
ATOM 740 N N . LEU A 1 90 ? 8.059 -4.872 4.956 1.00 89.94 90 LEU A N 1
ATOM 741 C CA . LEU A 1 90 ? 6.665 -5.292 5.123 1.00 89.94 90 LEU A CA 1
ATOM 742 C C . LEU A 1 90 ? 6.555 -6.756 5.580 1.00 89.94 90 LEU A C 1
ATOM 744 O O . LEU A 1 90 ? 5.619 -7.105 6.294 1.00 89.94 90 LEU A O 1
ATOM 748 N N . MET A 1 91 ? 7.490 -7.612 5.175 1.00 86.38 91 MET A N 1
ATOM 749 C CA . MET A 1 91 ? 7.460 -9.038 5.489 1.00 86.38 91 MET A CA 1
ATOM 750 C C . MET A 1 91 ? 8.007 -9.380 6.869 1.00 86.38 91 MET A C 1
ATOM 752 O O . MET A 1 91 ? 7.472 -10.278 7.520 1.00 86.38 91 MET A O 1
ATOM 756 N N . PHE A 1 92 ? 9.057 -8.686 7.304 1.00 87.69 92 PHE A N 1
ATOM 757 C CA . PHE A 1 92 ? 9.808 -9.049 8.506 1.00 87.69 92 PHE A CA 1
ATOM 758 C C . PHE A 1 92 ? 9.674 -8.034 9.647 1.00 87.69 92 PHE A C 1
ATOM 760 O O . PHE A 1 92 ? 9.711 -8.439 10.809 1.00 87.69 92 PHE A O 1
ATOM 767 N N . ASP A 1 93 ? 9.435 -6.755 9.341 1.00 86.62 93 ASP A N 1
ATOM 768 C CA . ASP A 1 93 ? 9.393 -5.675 10.340 1.00 86.62 93 ASP A CA 1
ATOM 7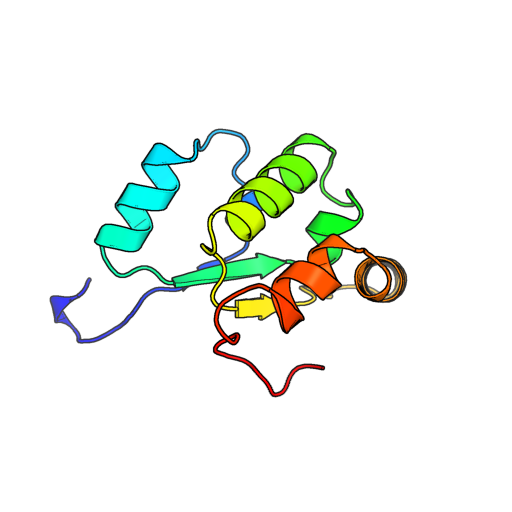69 C C . ASP A 1 93 ? 7.965 -5.194 10.653 1.00 86.62 93 ASP A C 1
ATOM 771 O O . ASP A 1 93 ? 7.766 -4.309 11.487 1.00 86.62 93 ASP A O 1
ATOM 775 N N . SER A 1 94 ? 6.952 -5.751 9.984 1.00 83.31 94 SER A N 1
ATOM 776 C CA . SER A 1 94 ? 5.537 -5.417 10.188 1.00 83.31 94 SER A CA 1
ATOM 777 C C . SER A 1 94 ? 4.745 -6.602 10.750 1.00 83.31 94 SER A C 1
ATOM 779 O O . SER A 1 94 ? 5.191 -7.747 10.662 1.00 83.31 94 SER A O 1
ATOM 781 N N . PRO A 1 95 ? 3.550 -6.361 11.332 1.00 84.25 95 PRO A N 1
ATOM 782 C CA . PRO A 1 95 ? 2.638 -7.440 11.689 1.00 84.25 95 PRO A CA 1
ATOM 783 C C . PRO A 1 95 ? 2.415 -8.386 10.501 1.00 84.25 95 PRO A C 1
ATOM 785 O O . PRO A 1 95 ? 2.347 -7.915 9.363 1.00 84.25 95 PRO A O 1
ATOM 788 N N . PRO A 1 96 ? 2.270 -9.699 10.749 1.00 84.81 96 PRO A N 1
ATOM 789 C CA . PRO A 1 96 ? 2.164 -10.672 9.677 1.00 84.81 96 PRO A CA 1
ATOM 790 C C . PRO A 1 96 ? 0.969 -10.347 8.786 1.00 84.81 96 PRO A C 1
ATOM 792 O O . PRO A 1 96 ? -0.130 -10.049 9.272 1.00 84.81 96 PRO A O 1
ATOM 795 N N . LEU A 1 97 ? 1.194 -10.440 7.477 1.00 89.38 97 LEU A N 1
ATOM 796 C CA . LEU A 1 97 ? 0.136 -10.292 6.494 1.00 89.38 97 LEU A CA 1
ATOM 797 C C . LEU A 1 97 ? -0.973 -11.316 6.765 1.00 89.38 97 LEU A C 1
ATOM 799 O O . LEU A 1 97 ? -0.779 -12.401 7.314 1.00 89.38 97 LEU A O 1
ATOM 803 N N . LYS A 1 98 ? -2.193 -10.967 6.382 1.00 87.56 98 LYS A N 1
ATOM 804 C CA . LYS A 1 98 ? -3.340 -11.871 6.502 1.00 87.56 98 LYS A CA 1
ATOM 805 C C . LYS A 1 98 ? -3.393 -12.881 5.357 1.00 87.56 98 LYS A C 1
ATOM 807 O O . LYS A 1 98 ? -4.103 -13.878 5.465 1.00 87.56 98 LYS A O 1
ATOM 812 N N . ASN A 1 99 ? -2.647 -12.653 4.275 1.00 84.88 99 ASN A N 1
ATOM 813 C CA . ASN A 1 99 ? -2.518 -13.562 3.140 1.00 84.88 99 ASN A CA 1
ATOM 814 C C . ASN A 1 99 ? -1.089 -14.108 2.984 1.00 84.88 99 ASN A C 1
ATOM 816 O O . ASN A 1 99 ? -0.385 -13.796 2.031 1.00 84.88 99 ASN A O 1
ATOM 820 N N . ASN A 1 100 ? -0.711 -15.013 3.889 1.00 67.25 100 ASN A N 1
ATOM 821 C CA . ASN A 1 100 ? 0.620 -15.641 3.942 1.00 67.25 100 ASN A CA 1
ATOM 822 C C . ASN A 1 100 ? 0.885 -16.713 2.866 1.00 67.25 100 ASN A C 1
ATOM 824 O O . ASN A 1 100 ? 1.919 -17.363 2.904 1.00 67.25 100 ASN A O 1
ATOM 828 N N . LEU A 1 101 ? -0.057 -16.947 1.945 1.00 60.78 101 LEU A N 1
ATOM 829 C CA . LEU A 1 101 ? -0.002 -18.020 0.937 1.00 60.78 101 LEU A CA 1
ATOM 830 C C . LEU A 1 101 ? 0.360 -17.527 -0.477 1.00 60.78 101 LEU A C 1
ATOM 832 O O . LEU A 1 101 ? 0.243 -18.289 -1.431 1.00 60.78 101 LEU A O 1
ATOM 836 N N . LEU A 1 102 ? 0.726 -16.252 -0.635 1.00 53.94 102 LEU A N 1
ATOM 837 C CA . LEU A 1 102 ? 0.952 -15.618 -1.945 1.00 53.94 102 LEU A CA 1
ATOM 838 C C . LEU A 1 102 ? 2.427 -15.319 -2.258 1.00 53.94 102 LEU A C 1
ATOM 840 O O . LEU A 1 102 ? 2.700 -14.622 -3.236 1.00 53.94 102 LEU A O 1
ATOM 844 N N . LEU A 1 103 ? 3.351 -15.854 -1.457 1.00 45.88 103 LEU A N 1
ATOM 845 C CA . LEU A 1 103 ? 4.797 -15.837 -1.688 1.00 45.88 103 LEU A CA 1
ATOM 846 C C . LEU A 1 103 ? 5.347 -17.260 -1.707 1.00 45.88 103 LEU A C 1
ATOM 848 O O . LEU A 1 103 ? 4.930 -18.051 -0.830 1.00 45.88 103 LEU A O 1
#

Sequence (103 aa):
MIDYGYKPILAHPERYTYMHLEQFKLLRDWGCNFQLNTISLTGYYGSASKKIAEELIDNHMIDFISSDMHHMRHAAAFEDALKMDYLEKLMFDSPPLKNNLLL

Foldseek 3Di:
DCVVVDQAEDEAPLLPLVDDPVVLVVCVVVRYAYEHELLVCVQPSHPSSNVSSLVCLVVLRHQHYDLPDDDVVSVVSNVVSVPDPSVVCSPPVHDHHPCPPPD